Protein AF-A0A5N5FJG6-F1 (afdb_monomer)

Solvent-accessible surface area (backbone atoms only — not comparable to full-atom values): 5942 Å² total; per-residue (Å²): 140,83,85,82,76,81,76,88,74,76,73,79,66,77,77,74,68,80,90,72,77,84,82,87,74,80,89,76,98,65,77,89,68,58,91,68,41,45,52,35,31,41,43,97,83,53,77,51,72,43,80,42,56,56,74,53,67,77,36,67,74,46,46,54,51,49,54,56,22,35,74,75,60,49,86,79,46,96,79,78,45,48,62,42,85,67,130

Foldseek 3Di:
DDDDDPDDDPCVVVPPPPPDDDPPDDDDDDPDQPPQWFWEAEEDPDRDIDTGGPVCVPPVVVVVQQVVQCVVPNPDDPRRGGYGYDD

Nearest PDB structures (foldseek):
  2ptl-assembly1_A  TM=3.390E-01  e=1.971E+00  Finegoldia magna ATCC 29328
  1wi0-assembly1_A  TM=2.561E-01  e=4.127E+00  Mus musculus

Mean predicted aligned error: 15.28 Å

Secondary structure (DSSP, 8-state):
----PPP---GGGTTSSSS--------S----PPTTEEEEEESSS--EEEEEEGGGGGSHHHHHHHHHHHHHH-S--TTSSEEE---

pLDDT: mean 70.46, std 14.63, range [39.72, 90.25]

Organism: NCBI:txid2448454

Sequence (87 aa):
MGFRLPAVIPAKKLLRRSFSNSSQGASNNLPDVPKGYFPVYVGESEKQQFVVPISFLNQPAFEDLLSESEEEFGFDHPMGGLTIPCR

Structure (mmCIF, N/CA/C/O backbone):
data_AF-A0A5N5FJG6-F1
#
_entry.id   AF-A0A5N5FJG6-F1
#
loop_
_atom_site.group_PDB
_atom_site.id
_atom_site.type_symbol
_atom_site.label_atom_id
_atom_site.label_alt_id
_atom_site.label_comp_id
_atom_site.label_asym_id
_atom_site.label_entity_id
_atom_site.label_seq_id
_atom_site.pdbx_PDB_ins_code
_atom_site.Cartn_x
_atom_site.Cartn_y
_atom_site.Cartn_z
_atom_site.occupancy
_atom_site.B_iso_or_equiv
_atom_site.auth_seq_id
_atom_site.auth_comp_id
_atom_site.auth_asym_id
_atom_site.auth_atom_id
_atom_site.pdbx_PDB_model_num
ATOM 1 N N . MET A 1 1 ? -23.846 -15.721 -66.571 1.00 39.72 1 MET A N 1
ATOM 2 C CA . MET A 1 1 ? -22.610 -15.466 -65.800 1.00 39.72 1 MET A CA 1
ATOM 3 C C . MET A 1 1 ? -23.032 -14.992 -64.418 1.00 39.72 1 MET A C 1
ATOM 5 O O . MET A 1 1 ? -23.695 -13.970 -64.337 1.00 39.72 1 MET A O 1
ATOM 9 N N . GLY A 1 2 ? -22.813 -15.798 -63.374 1.00 48.78 2 GLY A N 1
ATOM 10 C CA . GLY A 1 2 ? -23.338 -15.541 -62.027 1.00 48.78 2 GLY A CA 1
ATOM 11 C C . GLY A 1 2 ? -22.249 -15.040 -61.084 1.00 48.78 2 GLY A C 1
ATOM 12 O O . GLY A 1 2 ? -21.216 -15.691 -60.940 1.00 48.78 2 GLY A O 1
ATOM 13 N N . PHE A 1 3 ? -22.482 -13.900 -60.440 1.00 52.72 3 PHE A N 1
ATOM 14 C CA . PHE A 1 3 ? -21.604 -13.352 -59.410 1.00 52.72 3 PHE A CA 1
ATOM 15 C C . PHE A 1 3 ? -21.923 -14.034 -58.073 1.00 52.72 3 PHE A C 1
ATOM 17 O O . PHE A 1 3 ? -23.063 -14.003 -57.610 1.00 52.72 3 PHE A O 1
ATOM 24 N N . ARG A 1 4 ? -20.928 -14.686 -57.460 1.00 59.47 4 ARG A N 1
ATOM 25 C CA . ARG A 1 4 ? -21.039 -15.247 -56.107 1.00 59.47 4 ARG A CA 1
ATOM 26 C C . ARG A 1 4 ? -20.757 -14.143 -55.092 1.00 59.47 4 ARG A C 1
ATOM 28 O O . ARG A 1 4 ? -19.629 -13.669 -55.014 1.00 59.47 4 ARG A O 1
ATOM 35 N N . LEU A 1 5 ? -21.759 -13.758 -54.306 1.00 56.25 5 LEU A N 1
ATOM 36 C CA . LEU A 1 5 ? -21.549 -12.910 -53.133 1.00 56.25 5 LEU A CA 1
ATOM 37 C C . LEU A 1 5 ? -21.080 -13.789 -51.961 1.00 56.25 5 LEU A C 1
ATOM 39 O O . LEU A 1 5 ? -21.718 -14.812 -51.694 1.00 56.25 5 LEU A O 1
ATOM 43 N N . PRO A 1 6 ? -19.979 -13.445 -51.267 1.00 51.88 6 PRO A N 1
ATOM 44 C CA . PRO A 1 6 ? -19.572 -14.172 -50.076 1.00 51.88 6 PRO A CA 1
ATOM 45 C C . PRO A 1 6 ? -20.607 -13.964 -48.964 1.00 51.88 6 PRO A C 1
ATOM 47 O O . PRO A 1 6 ? -21.167 -12.882 -48.795 1.00 51.88 6 PRO A O 1
ATOM 50 N N . ALA A 1 7 ? -20.876 -15.046 -48.238 1.00 56.72 7 ALA A N 1
ATOM 51 C CA . ALA A 1 7 ? -21.879 -15.125 -47.189 1.00 56.72 7 ALA A CA 1
ATOM 52 C C . ALA A 1 7 ? -21.735 -14.003 -46.146 1.00 56.72 7 ALA A C 1
ATOM 54 O O . ALA A 1 7 ? -20.632 -13.666 -45.719 1.00 56.72 7 ALA A O 1
ATOM 55 N N . VAL A 1 8 ? -22.877 -13.470 -45.705 1.00 63.72 8 VAL A N 1
ATOM 56 C CA . VAL A 1 8 ? -22.994 -12.499 -44.612 1.00 63.72 8 VAL A CA 1
ATOM 57 C C . VAL A 1 8 ? -22.376 -13.097 -43.345 1.00 63.72 8 VAL A C 1
ATOM 59 O O . VAL A 1 8 ? -22.954 -13.978 -42.710 1.00 63.72 8 VAL A O 1
ATOM 62 N N . ILE A 1 9 ? -21.183 -12.630 -42.974 1.00 60.97 9 ILE A N 1
ATOM 63 C CA . ILE A 1 9 ? -20.539 -13.005 -41.714 1.00 60.97 9 ILE A CA 1
ATOM 64 C C . ILE A 1 9 ? -21.216 -12.195 -40.596 1.00 60.97 9 ILE A C 1
ATOM 66 O O . ILE A 1 9 ? -21.173 -10.965 -40.630 1.00 60.97 9 ILE A O 1
ATOM 70 N N . PRO A 1 10 ? -21.833 -12.826 -39.581 1.00 57.00 10 PRO A N 1
ATOM 71 C CA . PRO A 1 10 ? -22.427 -12.091 -38.472 1.00 57.00 10 PRO A CA 1
ATOM 72 C C . PRO A 1 10 ? -21.328 -11.375 -37.668 1.00 57.00 10 PRO A C 1
ATOM 74 O O . PRO A 1 10 ? -20.479 -12.014 -37.044 1.00 57.00 10 PRO A O 1
ATOM 77 N N . ALA A 1 11 ? -21.381 -10.040 -37.644 1.00 57.69 11 ALA A N 1
ATOM 78 C CA . ALA A 1 11 ? -20.376 -9.130 -37.074 1.00 57.69 11 ALA A CA 1
ATOM 79 C C . ALA A 1 11 ? -20.128 -9.266 -35.552 1.00 57.69 11 ALA A C 1
ATOM 81 O O . ALA A 1 11 ? -19.240 -8.625 -34.996 1.00 57.69 11 ALA A O 1
ATOM 82 N N . LYS A 1 12 ? -20.844 -10.151 -34.853 1.00 55.94 12 LYS A N 1
ATOM 83 C CA . LYS A 1 12 ? -20.734 -10.340 -33.395 1.00 55.94 12 LYS A CA 1
ATOM 84 C C . LYS A 1 12 ? -19.434 -11.002 -32.915 1.00 55.94 12 LYS A C 1
ATOM 86 O O . LYS A 1 12 ? -19.207 -11.089 -31.714 1.00 55.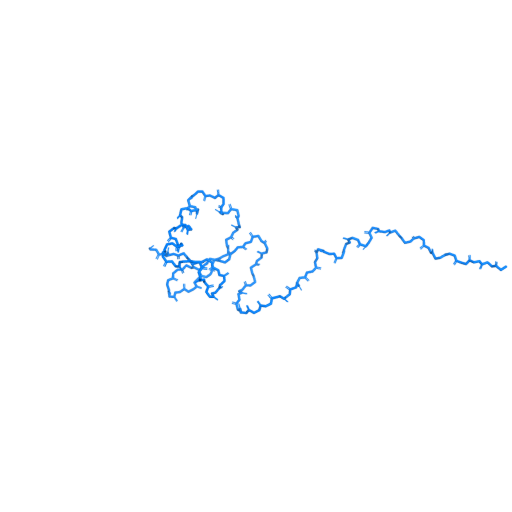94 12 LYS A O 1
ATOM 91 N N . LYS A 1 13 ? -18.564 -11.466 -33.822 1.00 54.16 13 LYS A N 1
ATOM 92 C CA . LYS A 1 13 ? -17.242 -12.025 -33.467 1.00 54.16 13 LYS A CA 1
ATOM 93 C C . LYS A 1 13 ? -16.089 -11.014 -33.537 1.00 54.16 13 LYS A C 1
ATOM 95 O O . LYS A 1 13 ? -15.002 -11.338 -33.072 1.00 54.16 13 LYS A O 1
ATOM 100 N N . LEU A 1 14 ? -16.318 -9.798 -34.041 1.00 55.66 14 LEU A N 1
ATOM 101 C CA . LEU A 1 14 ? -15.283 -8.757 -34.143 1.00 55.66 14 LEU A CA 1
ATOM 102 C C . LEU A 1 14 ? -15.041 -7.984 -32.836 1.00 55.66 14 LEU A C 1
ATOM 104 O O . LEU A 1 14 ? -13.997 -7.364 -32.691 1.00 55.66 14 LEU A O 1
ATOM 108 N N . LEU A 1 15 ? -15.945 -8.082 -31.856 1.00 56.22 15 LEU A N 1
ATOM 109 C CA . LEU A 1 15 ? -15.800 -7.416 -30.551 1.00 56.22 15 LEU A CA 1
ATOM 110 C C . LEU A 1 15 ? -15.314 -8.343 -29.427 1.00 56.22 15 LEU A C 1
ATOM 112 O O . LEU A 1 15 ? -15.140 -7.908 -28.294 1.00 56.22 15 LEU A O 1
ATOM 116 N N . ARG A 1 16 ? -15.069 -9.627 -29.717 1.00 51.03 16 ARG A N 1
ATOM 117 C CA . ARG A 1 16 ? -14.700 -10.631 -28.702 1.00 51.03 16 ARG A CA 1
ATOM 118 C C . ARG A 1 16 ? -13.200 -10.960 -28.682 1.00 51.03 16 ARG A C 1
ATOM 120 O O . ARG A 1 16 ? -12.824 -12.039 -28.237 1.00 51.03 16 ARG A O 1
ATOM 127 N N . ARG A 1 17 ? -12.344 -10.065 -29.189 1.00 50.47 17 ARG A N 1
ATOM 128 C CA . ARG A 1 17 ? -10.880 -10.259 -29.216 1.00 50.47 17 ARG A CA 1
ATOM 129 C C . ARG A 1 17 ? -10.088 -9.272 -28.346 1.00 50.47 17 ARG A C 1
ATOM 131 O O . ARG A 1 17 ? -8.871 -9.363 -28.332 1.00 50.47 17 ARG A O 1
ATOM 138 N N . SER A 1 18 ? -10.737 -8.394 -27.576 1.00 55.53 18 SER A N 1
ATOM 139 C CA . SER A 1 18 ? -10.005 -7.343 -26.836 1.00 55.53 18 SER A CA 1
ATOM 140 C C . SER A 1 18 ? -10.086 -7.404 -25.307 1.00 55.53 18 SER A C 1
ATOM 142 O O . SER A 1 18 ? -9.656 -6.464 -24.655 1.00 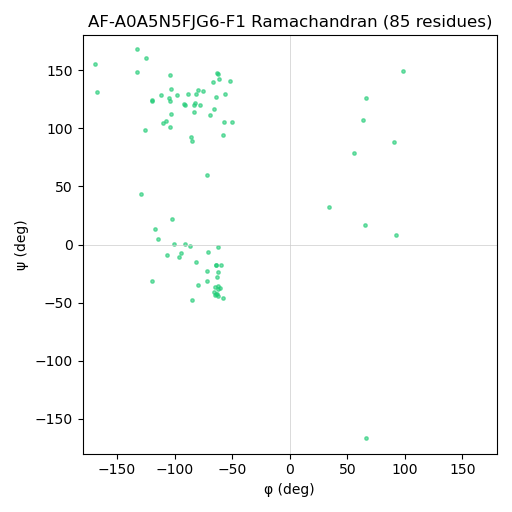55.53 18 SER A O 1
ATOM 144 N N . PHE A 1 19 ? -10.554 -8.504 -24.705 1.00 57.53 19 PHE A N 1
ATOM 145 C CA . PHE A 1 19 ? -10.525 -8.669 -23.238 1.00 57.53 19 PHE A CA 1
ATOM 146 C C . PHE A 1 19 ? -9.911 -10.000 -22.793 1.00 57.53 19 PHE A C 1
ATOM 148 O O . PHE A 1 19 ? -10.449 -10.692 -21.937 1.00 57.53 19 PHE A O 1
ATOM 155 N N . SER A 1 20 ? -8.803 -10.398 -23.412 1.00 53.56 20 SER A N 1
ATOM 156 C CA . SER A 1 20 ? -7.865 -11.441 -22.951 1.00 53.56 20 SER A CA 1
ATOM 157 C C . SER A 1 20 ? -6.619 -11.272 -23.835 1.00 53.56 20 SER A C 1
ATOM 159 O O . SER A 1 20 ? -6.781 -11.182 -25.044 1.00 53.56 20 SER A O 1
ATOM 161 N N . ASN A 1 21 ? -5.365 -11.205 -23.414 1.00 54.38 21 ASN A N 1
ATOM 162 C CA . ASN A 1 21 ? -4.685 -11.409 -22.148 1.00 54.38 21 ASN A CA 1
ATOM 163 C C . ASN A 1 21 ? -3.245 -10.879 -22.370 1.00 54.38 21 ASN A C 1
ATOM 165 O O . ASN A 1 21 ? -2.770 -10.899 -23.508 1.00 54.38 21 ASN A O 1
ATOM 169 N N . SER A 1 22 ? -2.554 -10.464 -21.304 1.00 53.19 22 SER A N 1
ATOM 170 C CA . SER A 1 22 ? -1.084 -10.338 -21.224 1.00 53.19 22 SER A CA 1
ATOM 171 C C . SER A 1 22 ? -0.374 -9.453 -22.267 1.00 53.19 22 SER A C 1
ATOM 173 O O . SER A 1 22 ? 0.297 -9.954 -23.167 1.00 53.19 22 SER A O 1
ATOM 175 N N . SER A 1 23 ? -0.407 -8.131 -22.081 1.00 48.62 23 SER A N 1
ATOM 176 C CA . SER A 1 23 ? 0.719 -7.287 -22.498 1.00 48.62 23 SER A CA 1
ATOM 177 C C . SER A 1 23 ? 1.736 -7.266 -21.360 1.00 48.62 23 SER A C 1
ATOM 179 O O . SER A 1 23 ? 1.625 -6.468 -20.431 1.00 48.62 23 SER A O 1
ATOM 181 N N . GLN A 1 24 ? 2.696 -8.191 -21.427 1.00 58.78 24 GLN A N 1
ATOM 182 C CA . GLN A 1 24 ? 3.985 -8.068 -20.752 1.00 58.78 24 GLN A CA 1
ATOM 183 C C . GLN A 1 24 ? 4.573 -6.698 -21.100 1.00 58.78 24 GLN A C 1
ATOM 185 O O . GLN A 1 24 ? 4.999 -6.460 -22.228 1.00 58.78 24 GLN A O 1
ATOM 190 N N . GLY A 1 25 ? 4.528 -5.787 -20.136 1.00 42.56 25 GLY A N 1
ATOM 191 C CA . GLY A 1 25 ? 5.110 -4.460 -20.214 1.00 42.56 25 GLY A CA 1
ATOM 192 C C . GLY A 1 25 ? 6.024 -4.272 -19.019 1.00 42.56 25 GLY A C 1
ATOM 193 O O . GLY A 1 25 ? 5.547 -3.956 -17.943 1.00 42.56 25 GLY A O 1
ATOM 194 N N . ALA A 1 26 ? 7.316 -4.484 -19.265 1.00 41.53 26 ALA A N 1
ATOM 195 C CA . ALA A 1 26 ? 8.454 -4.028 -18.475 1.00 41.53 26 ALA A CA 1
ATOM 196 C C . ALA A 1 26 ? 8.608 -4.549 -17.027 1.00 41.53 26 ALA A C 1
ATOM 198 O O . ALA A 1 26 ? 7.989 -4.074 -16.092 1.00 41.53 26 ALA A O 1
ATOM 199 N N . SER A 1 27 ? 9.604 -5.432 -16.896 1.00 54.06 27 SER A N 1
ATOM 200 C CA . SER A 1 27 ? 10.737 -5.305 -15.968 1.00 54.06 27 SER A CA 1
ATOM 201 C C . SER A 1 27 ? 10.484 -5.355 -14.455 1.00 54.06 27 SER A C 1
ATOM 203 O O . SER A 1 27 ? 9.833 -4.498 -13.878 1.00 54.06 27 SER A O 1
ATOM 205 N N . ASN A 1 28 ? 11.223 -6.282 -13.830 1.00 43.72 28 ASN A N 1
ATOM 206 C CA . ASN A 1 28 ? 11.573 -6.389 -12.407 1.00 43.72 28 ASN A CA 1
ATOM 207 C C . ASN A 1 28 ? 10.599 -7.211 -11.556 1.00 43.72 28 ASN A C 1
ATOM 209 O O . ASN A 1 28 ? 9.709 -6.647 -10.949 1.00 43.72 28 ASN A O 1
ATOM 213 N N . ASN A 1 29 ? 10.827 -8.531 -11.480 1.00 52.25 29 ASN A N 1
ATOM 214 C CA . ASN A 1 29 ? 10.578 -9.424 -10.326 1.00 52.25 29 ASN A CA 1
ATOM 215 C C . ASN A 1 29 ? 9.367 -9.145 -9.401 1.00 52.25 29 ASN A C 1
ATOM 217 O O . ASN A 1 29 ? 9.443 -9.438 -8.210 1.00 52.25 29 ASN A O 1
ATOM 221 N N . LEU A 1 30 ? 8.259 -8.604 -9.906 1.00 58.38 30 LEU A N 1
ATOM 222 C CA . LEU A 1 30 ? 7.044 -8.415 -9.129 1.00 58.38 30 LEU A CA 1
ATOM 223 C C . LEU A 1 30 ? 6.205 -9.677 -9.310 1.00 58.38 30 LEU A C 1
ATOM 225 O O . LEU A 1 30 ? 5.911 -10.037 -10.455 1.00 58.38 30 LEU A O 1
ATOM 229 N N . PRO A 1 31 ? 5.876 -10.412 -8.235 1.00 59.53 31 PRO A N 1
ATOM 230 C CA . PRO A 1 31 ? 5.076 -11.616 -8.373 1.00 59.53 31 PRO A CA 1
ATOM 231 C C . PRO A 1 31 ? 3.706 -11.232 -8.926 1.00 59.53 31 PRO A C 1
ATOM 233 O O . PRO A 1 31 ? 3.211 -10.134 -8.691 1.00 59.53 31 PRO A O 1
ATOM 236 N N . ASP A 1 32 ? 3.143 -12.139 -9.712 1.00 69.94 32 ASP A N 1
ATOM 237 C CA . ASP A 1 32 ? 1.957 -11.925 -10.536 1.00 69.94 32 ASP A CA 1
ATOM 238 C C . ASP A 1 32 ? 0.755 -11.493 -9.673 1.00 69.94 32 ASP A C 1
ATOM 240 O O . ASP A 1 32 ? 0.077 -12.320 -9.058 1.00 69.94 32 ASP A O 1
ATOM 244 N N . VAL A 1 33 ? 0.528 -10.179 -9.553 1.00 74.62 33 VAL A N 1
ATOM 245 C CA . VAL A 1 33 ? -0.584 -9.622 -8.777 1.00 74.62 33 VAL A CA 1
ATOM 246 C C . VAL A 1 33 ? -1.836 -9.628 -9.657 1.00 74.62 33 VAL A C 1
ATOM 248 O O . VAL A 1 33 ? -1.852 -8.981 -10.709 1.00 74.62 33 VAL A O 1
ATOM 251 N N . PRO A 1 34 ? -2.914 -10.322 -9.251 1.00 80.50 34 PRO A N 1
ATOM 252 C CA . PRO A 1 34 ? -4.151 -10.337 -10.013 1.00 80.50 34 PRO A CA 1
ATOM 253 C C . PRO A 1 34 ? -4.747 -8.930 -10.119 1.00 80.50 34 PRO A C 1
ATOM 255 O O . PRO A 1 34 ? -4.675 -8.110 -9.204 1.00 80.50 34 PRO A O 1
ATOM 258 N N . LYS A 1 35 ? -5.393 -8.649 -11.253 1.00 78.25 35 LYS A N 1
ATOM 259 C CA . LYS A 1 35 ? -6.038 -7.356 -11.501 1.00 78.25 35 LYS A CA 1
ATOM 260 C C . LYS A 1 35 ? -7.064 -7.045 -10.402 1.00 78.25 35 LYS A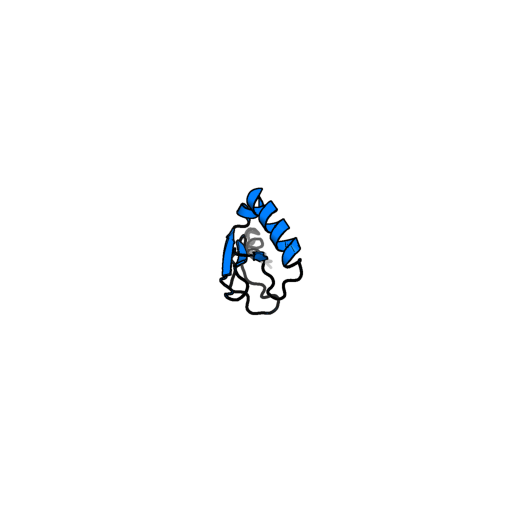 C 1
ATOM 262 O O . LYS A 1 35 ? -7.939 -7.862 -10.131 1.00 78.25 35 LYS A O 1
ATOM 267 N N . GLY A 1 36 ? -6.986 -5.847 -9.819 1.00 83.62 36 GLY A N 1
ATOM 268 C CA . GLY A 1 36 ? -7.837 -5.439 -8.691 1.00 83.62 36 GLY A CA 1
ATOM 269 C C . GLY A 1 36 ? -7.229 -5.718 -7.314 1.00 83.62 36 GLY A C 1
ATOM 270 O O . GLY A 1 36 ? -7.900 -5.540 -6.300 1.00 83.62 36 GLY A O 1
ATOM 271 N N . TYR A 1 37 ? -5.964 -6.123 -7.274 1.00 86.94 37 TYR A N 1
ATOM 272 C CA . TYR A 1 37 ? -5.176 -6.245 -6.060 1.00 86.94 37 TYR A CA 1
ATOM 273 C C . TYR A 1 37 ? -3.892 -5.432 -6.204 1.00 86.94 37 TYR A C 1
ATOM 275 O O . TYR A 1 37 ? -3.485 -5.101 -7.321 1.00 86.94 37 TYR A O 1
ATOM 283 N N . PHE A 1 38 ? -3.261 -5.114 -5.080 1.00 83.19 38 PHE A N 1
ATOM 284 C CA . PHE A 1 38 ? -1.969 -4.443 -5.042 1.00 83.19 38 PHE A CA 1
ATOM 285 C C . PHE A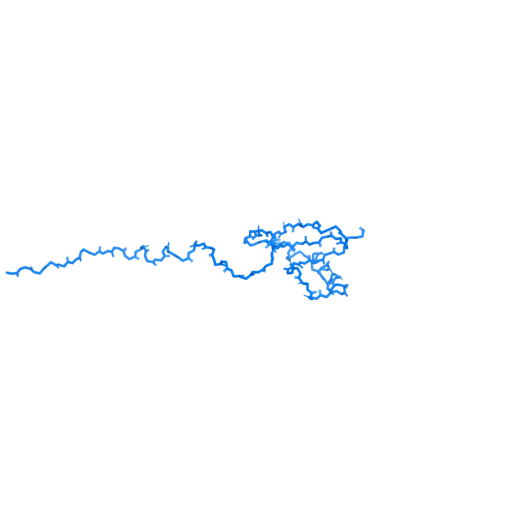 1 38 ? -1.020 -5.149 -4.062 1.00 83.19 38 PHE A C 1
ATOM 287 O O . PHE A 1 38 ? -1.481 -5.755 -3.086 1.00 83.19 38 PHE A O 1
ATOM 294 N N . PRO A 1 39 ? 0.296 -5.130 -4.339 1.00 84.69 39 PRO A N 1
ATOM 295 C CA . PRO A 1 39 ? 1.293 -5.704 -3.454 1.00 84.69 39 PRO A CA 1
ATOM 296 C C . PRO A 1 39 ? 1.602 -4.753 -2.293 1.00 84.69 39 PRO A C 1
ATOM 298 O O . PRO A 1 39 ? 1.854 -3.564 -2.501 1.00 84.69 39 PRO A O 1
ATOM 301 N N . VAL A 1 40 ? 1.613 -5.305 -1.084 1.00 85.75 40 VAL A N 1
ATOM 302 C CA . VAL A 1 40 ? 2.004 -4.631 0.154 1.00 85.75 40 VAL A CA 1
ATOM 303 C C . VAL A 1 40 ? 3.190 -5.368 0.751 1.00 85.75 40 VAL A C 1
ATOM 305 O O . VAL A 1 40 ? 3.119 -6.573 0.979 1.00 85.75 40 VAL A O 1
ATOM 308 N N . TYR A 1 41 ? 4.273 -4.649 0.996 1.00 83.31 41 TYR A N 1
ATOM 309 C CA . TYR A 1 41 ? 5.457 -5.124 1.689 1.00 83.31 41 TYR A CA 1
ATOM 310 C C . TYR A 1 41 ? 5.382 -4.678 3.140 1.00 83.31 41 TYR A C 1
ATOM 312 O O . TYR A 1 41 ? 5.155 -3.503 3.420 1.00 83.31 41 TYR A O 1
ATOM 320 N N . VAL A 1 42 ? 5.553 -5.624 4.055 1.00 82.81 42 VAL A N 1
ATOM 321 C CA . VAL A 1 42 ? 5.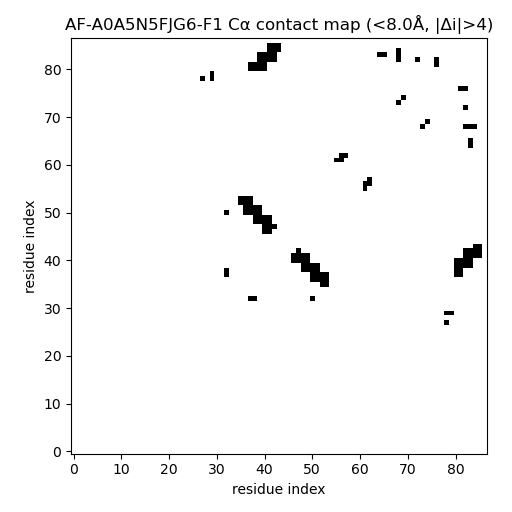447 -5.372 5.492 1.00 82.81 42 VAL A CA 1
ATOM 322 C C . VAL A 1 42 ? 6.779 -5.702 6.150 1.00 82.81 42 VAL A C 1
ATOM 324 O O . VAL A 1 42 ? 7.234 -6.837 6.039 1.00 82.81 42 VAL A O 1
ATOM 327 N N . GLY A 1 43 ? 7.370 -4.729 6.849 1.00 72.25 43 GLY A N 1
ATOM 328 C CA . GLY A 1 43 ? 8.628 -4.885 7.591 1.00 72.25 43 GLY A CA 1
ATOM 329 C C . GLY A 1 43 ? 9.882 -4.390 6.853 1.00 72.25 43 GLY A C 1
ATOM 330 O O . GLY A 1 43 ? 9.973 -4.430 5.629 1.00 72.25 43 GLY A O 1
ATOM 331 N N . GLU A 1 44 ? 10.875 -3.922 7.621 1.00 64.88 44 GLU A N 1
ATOM 332 C CA . GLU A 1 44 ? 12.111 -3.298 7.106 1.00 64.88 44 GLU A CA 1
ATOM 333 C C . GLU A 1 44 ? 13.086 -4.296 6.449 1.00 64.88 44 GLU A C 1
ATOM 335 O O . GLU A 1 44 ? 13.830 -3.944 5.535 1.00 64.88 44 GLU A O 1
ATOM 340 N N . SER A 1 45 ? 13.109 -5.547 6.924 1.00 57.03 45 SER A N 1
ATOM 341 C CA . SER A 1 45 ? 14.117 -6.556 6.541 1.00 57.03 45 SER A CA 1
ATOM 342 C C . SER A 1 45 ? 13.525 -7.802 5.882 1.00 57.03 45 SER A C 1
ATOM 344 O O . SER A 1 45 ? 14.147 -8.405 5.004 1.00 57.03 45 SER A O 1
ATOM 346 N N . GLU A 1 46 ? 12.310 -8.184 6.268 1.00 56.28 46 GLU A N 1
ATOM 347 C CA . GLU A 1 46 ? 11.609 -9.342 5.726 1.00 56.28 46 GLU A CA 1
ATOM 348 C C . GLU A 1 46 ? 10.546 -8.838 4.759 1.00 56.28 46 GLU A C 1
ATOM 350 O O . GLU A 1 46 ? 9.503 -8.358 5.170 1.00 56.28 46 GLU A O 1
ATOM 355 N N . LYS A 1 47 ? 10.821 -8.916 3.454 1.00 65.62 47 LYS A N 1
ATOM 356 C CA . LYS A 1 47 ? 9.906 -8.489 2.383 1.00 65.62 47 LYS A CA 1
ATOM 357 C C . LYS A 1 47 ? 8.735 -9.462 2.249 1.00 65.62 47 LYS A C 1
ATOM 359 O O . LYS A 1 47 ? 8.565 -10.101 1.207 1.00 65.62 47 LYS A O 1
ATOM 364 N N . GLN A 1 48 ? 7.959 -9.631 3.314 1.00 72.44 48 GLN A N 1
ATOM 365 C CA . GLN A 1 48 ? 6.738 -10.407 3.252 1.00 72.44 48 GLN A CA 1
ATOM 366 C C . GLN A 1 48 ? 5.743 -9.624 2.408 1.00 72.44 48 GLN A C 1
ATOM 368 O O . GLN A 1 48 ? 5.308 -8.529 2.762 1.00 72.44 48 GLN A O 1
ATOM 373 N N . GLN A 1 49 ? 5.457 -10.185 1.239 1.00 78.62 49 GLN A N 1
ATOM 374 C CA . GLN A 1 49 ? 4.539 -9.587 0.301 1.00 78.62 49 GLN A CA 1
ATOM 375 C C . GLN A 1 49 ? 3.132 -10.121 0.540 1.00 78.62 49 GLN A C 1
ATOM 377 O O . GLN A 1 49 ? 2.867 -11.316 0.394 1.00 78.62 49 GLN A O 1
ATOM 382 N N . PHE A 1 50 ? 2.220 -9.205 0.825 1.00 82.50 50 PHE A N 1
ATOM 383 C CA . PHE A 1 50 ? 0.792 -9.447 0.888 1.00 82.50 50 PHE A CA 1
ATOM 384 C C . PHE A 1 50 ? 0.120 -8.896 -0.364 1.00 82.50 50 PHE A C 1
ATOM 386 O O . PHE A 1 50 ? 0.537 -7.890 -0.933 1.00 82.50 50 PHE A O 1
ATOM 393 N N . VAL A 1 51 ? -0.929 -9.574 -0.813 1.00 84.31 51 VAL A N 1
ATOM 394 C CA . VAL A 1 51 ? -1.730 -9.148 -1.960 1.00 84.31 51 VAL A CA 1
ATOM 395 C C . VAL A 1 51 ? -3.080 -8.704 -1.425 1.00 84.31 51 VAL A C 1
ATOM 397 O O . VAL A 1 51 ? -3.901 -9.530 -1.022 1.00 84.31 51 VAL A O 1
ATOM 400 N N . VAL A 1 52 ? -3.294 -7.391 -1.385 1.00 85.50 52 VAL A N 1
ATOM 401 C CA . VAL A 1 52 ? -4.480 -6.787 -0.773 1.00 85.50 52 VAL A CA 1
ATOM 402 C C . VAL A 1 52 ? -5.449 -6.341 -1.873 1.00 85.50 52 VAL A C 1
ATOM 404 O O . VAL A 1 52 ? -5.019 -5.749 -2.865 1.00 85.50 52 VAL A O 1
ATOM 407 N N . PRO A 1 53 ? -6.758 -6.632 -1.759 1.00 88.62 53 PRO A N 1
ATOM 408 C CA . PRO A 1 53 ? -7.753 -6.099 -2.684 1.00 88.62 53 PRO A CA 1
ATOM 409 C C . PRO A 1 53 ? -7.802 -4.570 -2.650 1.00 88.62 53 PRO A C 1
ATOM 411 O O . PRO A 1 53 ? -7.802 -3.969 -1.577 1.00 88.62 53 PRO A O 1
ATOM 414 N N . ILE A 1 54 ? -7.998 -3.933 -3.805 1.00 87.25 54 ILE A N 1
ATOM 415 C CA . ILE A 1 54 ? -8.174 -2.469 -3.886 1.00 87.25 54 ILE A CA 1
ATOM 416 C C . ILE A 1 54 ? -9.382 -1.951 -3.090 1.00 87.25 54 ILE A C 1
ATOM 418 O O . ILE A 1 54 ? -9.456 -0.768 -2.788 1.00 87.25 54 ILE A O 1
ATOM 422 N N . SER A 1 55 ? -10.335 -2.815 -2.724 1.00 87.19 55 SER A N 1
ATOM 423 C CA . SER A 1 55 ? -11.491 -2.433 -1.904 1.00 87.19 55 SER A CA 1
ATOM 424 C C . SER A 1 55 ? -11.106 -1.931 -0.510 1.00 87.19 55 SER A C 1
ATOM 426 O O . SER A 1 55 ? -11.879 -1.180 0.079 1.00 87.19 55 SER A O 1
ATOM 428 N N . PHE A 1 56 ? -9.931 -2.312 0.004 1.00 85.44 56 PHE A N 1
ATOM 429 C CA . PHE A 1 56 ? -9.431 -1.831 1.295 1.00 85.44 56 PHE A CA 1
ATOM 430 C C . PHE A 1 56 ? -8.991 -0.366 1.259 1.00 85.44 56 PHE A C 1
ATOM 432 O O . PHE A 1 56 ? -9.063 0.292 2.288 1.00 85.44 56 PHE A O 1
ATOM 439 N N . LEU A 1 57 ? -8.655 0.174 0.080 1.00 83.75 57 LEU A N 1
ATOM 440 C CA . LEU A 1 57 ? -8.298 1.589 -0.088 1.00 83.75 57 LEU A CA 1
ATOM 441 C C . LEU A 1 57 ? -9.456 2.543 0.238 1.00 83.75 57 LEU A C 1
ATOM 443 O O . LEU A 1 57 ? -9.228 3.719 0.465 1.00 83.75 57 LEU A O 1
ATOM 447 N N . ASN A 1 58 ? -10.697 2.046 0.268 1.00 86.25 58 ASN A N 1
ATOM 448 C CA . ASN A 1 58 ? -11.868 2.845 0.634 1.00 86.25 58 ASN A CA 1
ATOM 449 C C . ASN A 1 58 ? -12.132 2.874 2.150 1.00 86.25 58 ASN A C 1
ATOM 451 O O . ASN A 1 58 ? -13.132 3.452 2.578 1.00 86.25 58 ASN A O 1
ATOM 455 N N . GLN A 1 59 ? -11.328 2.181 2.962 1.00 88.44 59 GLN A N 1
ATOM 456 C CA . GLN A 1 59 ? -11.484 2.208 4.413 1.00 88.44 59 GLN A CA 1
ATOM 457 C C . GLN A 1 59 ? -10.669 3.368 4.996 1.00 88.44 59 GLN A C 1
ATOM 459 O O . GLN A 1 59 ? -9.472 3.433 4.728 1.00 88.44 59 GLN A O 1
ATOM 464 N N . PRO A 1 60 ? -11.261 4.225 5.849 1.00 90.25 60 PRO A N 1
ATOM 465 C CA . PRO A 1 60 ? -10.561 5.390 6.397 1.00 90.25 60 PRO A CA 1
ATOM 466 C C . PRO A 1 60 ? -9.319 4.993 7.206 1.00 90.25 60 PRO A C 1
ATOM 468 O O . PRO A 1 60 ? -8.273 5.600 7.060 1.00 90.25 60 PRO A O 1
ATOM 471 N N . ALA A 1 61 ? -9.386 3.887 7.955 1.00 87.94 61 ALA A N 1
ATOM 472 C CA . ALA A 1 61 ? -8.235 3.371 8.697 1.00 87.94 61 ALA A CA 1
ATOM 473 C C . ALA A 1 61 ? -7.062 2.948 7.792 1.00 87.94 61 ALA A C 1
ATOM 475 O O . ALA A 1 61 ? -5.915 2.952 8.224 1.00 87.94 61 ALA A O 1
ATOM 476 N N . PHE A 1 62 ? -7.345 2.546 6.549 1.00 87.31 62 PHE A N 1
ATOM 477 C CA . PHE A 1 62 ? -6.296 2.219 5.589 1.00 87.31 62 PHE A CA 1
ATOM 478 C C . PHE A 1 62 ? -5.703 3.487 4.971 1.00 87.31 62 PHE A C 1
ATOM 480 O O . PHE A 1 62 ? -4.508 3.528 4.718 1.00 87.31 62 PHE A O 1
ATOM 487 N N . GLU A 1 63 ? -6.513 4.525 4.763 1.00 86.81 63 GLU A N 1
ATOM 488 C CA . GLU A 1 63 ? -6.045 5.841 4.316 1.00 86.81 63 GLU A CA 1
ATOM 489 C C . GLU A 1 63 ? -5.101 6.483 5.342 1.00 86.81 63 GLU A C 1
ATOM 491 O O . GLU A 1 63 ? -4.018 6.928 4.969 1.00 86.81 63 GLU A O 1
ATOM 496 N N . ASP A 1 64 ? -5.451 6.426 6.631 1.00 89.06 64 ASP A N 1
ATOM 497 C CA . ASP A 1 64 ? -4.582 6.891 7.720 1.00 89.06 64 ASP A CA 1
ATOM 498 C C . ASP A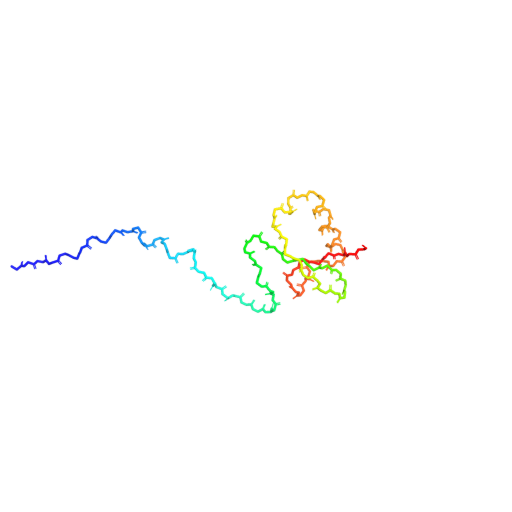 1 64 ? -3.233 6.144 7.708 1.00 89.06 64 ASP A C 1
ATOM 500 O O . ASP A 1 64 ? -2.169 6.762 7.726 1.00 89.06 64 ASP A O 1
ATOM 504 N N . LEU A 1 65 ? -3.269 4.813 7.564 1.00 86.81 65 LEU A N 1
ATOM 505 C CA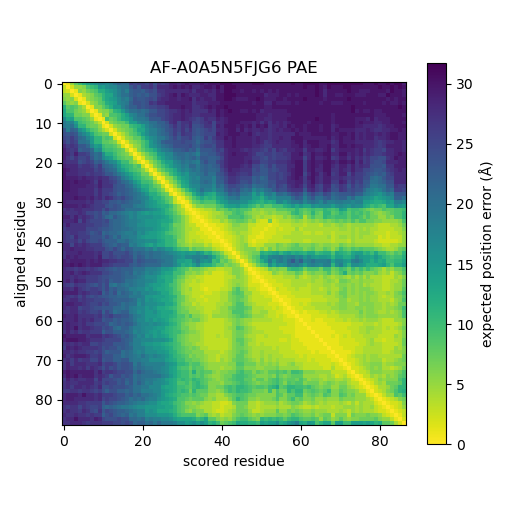 . LEU A 1 65 ? -2.071 3.970 7.483 1.00 86.81 65 LEU A CA 1
ATOM 506 C C . LEU A 1 65 ? -1.200 4.295 6.258 1.00 86.81 65 LEU A C 1
ATOM 508 O O . LEU A 1 65 ? 0.029 4.251 6.336 1.00 86.81 65 LEU A O 1
ATOM 512 N N . LEU A 1 66 ? -1.823 4.603 5.117 1.00 85.62 66 LEU A N 1
ATOM 513 C CA . LEU A 1 66 ? -1.119 5.038 3.911 1.00 85.62 66 LEU A CA 1
ATOM 514 C C . LEU A 1 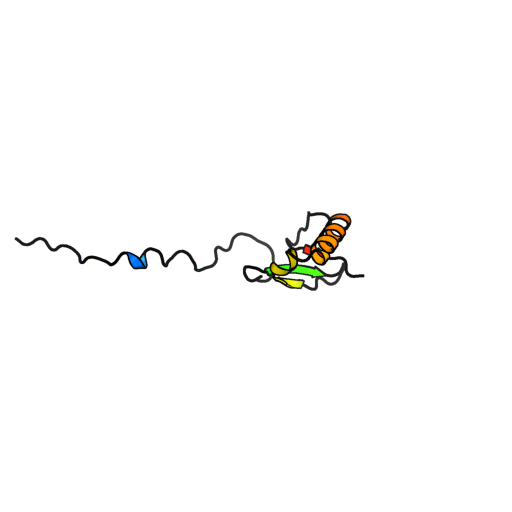66 ? -0.437 6.387 4.120 1.00 85.62 66 LEU A C 1
ATOM 516 O O . LEU A 1 66 ? 0.699 6.542 3.684 1.00 85.62 66 LEU A O 1
ATOM 520 N N . SER A 1 67 ? -1.099 7.322 4.805 1.00 87.38 67 SER A N 1
ATOM 521 C CA . SER A 1 67 ? -0.519 8.624 5.136 1.00 87.38 67 SER A CA 1
ATOM 522 C C . SER A 1 67 ? 0.699 8.482 6.050 1.00 87.38 67 SER A C 1
ATOM 524 O O . SER A 1 67 ? 1.708 9.142 5.820 1.00 87.38 67 SER A O 1
ATOM 526 N N . GLU A 1 68 ? 0.636 7.610 7.061 1.00 85.94 68 GLU A N 1
ATOM 527 C CA . GLU A 1 68 ? 1.791 7.322 7.925 1.00 85.94 68 GLU A CA 1
ATOM 528 C C . GLU A 1 68 ? 2.932 6.662 7.133 1.00 85.94 68 GLU A C 1
ATOM 530 O O . GLU A 1 68 ? 4.096 7.036 7.269 1.00 85.94 68 GLU A O 1
ATOM 535 N N . SER A 1 69 ? 2.593 5.713 6.256 1.00 83.62 69 SER A N 1
ATOM 536 C CA . SER A 1 69 ? 3.571 5.015 5.411 1.00 83.62 69 SER A CA 1
ATOM 537 C C . SER A 1 69 ? 4.254 5.957 4.412 1.00 83.62 69 SER A C 1
ATOM 539 O O . SER A 1 69 ? 5.448 5.816 4.148 1.00 83.62 69 SER A O 1
ATOM 541 N N . GLU A 1 70 ? 3.516 6.926 3.867 1.00 83.88 70 GLU A N 1
ATOM 542 C CA . GLU A 1 70 ? 4.042 7.977 2.993 1.00 83.88 70 GLU A CA 1
ATOM 543 C C . GLU A 1 70 ? 5.022 8.893 3.734 1.00 83.88 70 GLU A C 1
ATOM 545 O O . GLU A 1 70 ? 6.077 9.214 3.188 1.00 83.88 70 GLU A O 1
ATOM 550 N N . GLU A 1 71 ? 4.712 9.306 4.966 1.00 84.69 71 GLU A N 1
ATOM 551 C CA . GLU A 1 71 ? 5.602 10.174 5.749 1.00 84.69 71 GLU A CA 1
ATOM 552 C C . GLU A 1 71 ? 6.949 9.490 6.043 1.00 84.69 71 GLU A C 1
ATOM 554 O O . GLU A 1 71 ? 7.997 10.140 6.017 1.00 84.69 71 GLU A O 1
ATOM 559 N N . GLU A 1 72 ? 6.937 8.173 6.270 1.00 82.69 72 GLU A N 1
ATOM 560 C CA . GLU A 1 72 ? 8.133 7.399 6.615 1.00 82.69 72 GLU A CA 1
ATOM 561 C C . GLU A 1 72 ? 8.945 6.942 5.391 1.00 82.69 72 GLU A C 1
ATOM 563 O O . GLU A 1 72 ? 10.168 7.105 5.357 1.00 82.69 72 GLU A O 1
ATOM 568 N N . PHE A 1 73 ? 8.286 6.378 4.374 1.00 79.38 73 PHE A N 1
ATOM 569 C CA . PHE A 1 73 ? 8.952 5.759 3.219 1.00 79.38 73 PHE A CA 1
ATOM 570 C C . PHE A 1 73 ? 8.857 6.587 1.929 1.00 79.38 73 PHE A C 1
ATOM 572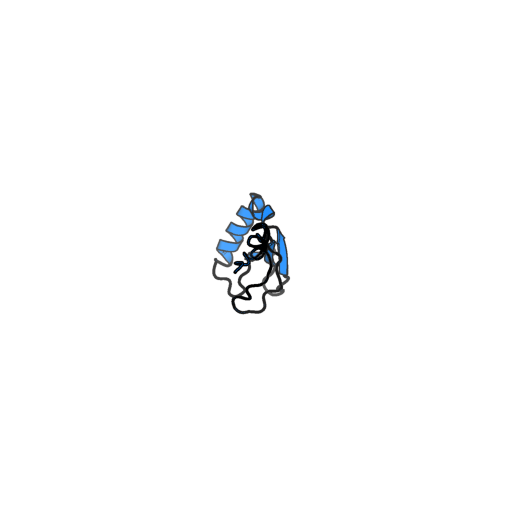 O O . PHE A 1 73 ? 9.529 6.260 0.945 1.00 79.38 73 PHE A O 1
ATOM 579 N N . GLY A 1 74 ? 8.051 7.651 1.907 1.00 82.00 74 GLY A N 1
ATOM 580 C CA . GLY A 1 74 ? 7.771 8.446 0.712 1.00 82.00 74 GLY A CA 1
ATOM 581 C C . GLY A 1 74 ? 6.993 7.674 -0.359 1.00 82.00 74 GLY A C 1
ATOM 582 O O . GLY A 1 74 ? 6.477 6.588 -0.127 1.00 82.00 74 GLY A O 1
ATOM 583 N N . PHE A 1 75 ? 6.937 8.230 -1.572 1.00 78.06 75 PHE A N 1
ATOM 584 C CA . PHE A 1 75 ? 6.329 7.575 -2.744 1.00 78.06 75 PHE A CA 1
ATOM 585 C C . PHE A 1 75 ? 7.337 6.847 -3.642 1.00 78.06 75 PHE A C 1
ATOM 587 O O . PHE A 1 75 ? 6.944 6.142 -4.576 1.00 78.06 75 PHE A O 1
ATOM 594 N N . ASP A 1 76 ? 8.637 7.051 -3.418 1.00 74.25 76 ASP A N 1
ATOM 595 C CA . ASP A 1 76 ? 9.683 6.450 -4.242 1.00 74.25 76 ASP A CA 1
ATOM 596 C C . ASP A 1 76 ? 9.990 5.043 -3.727 1.00 74.25 76 ASP A C 1
ATOM 598 O O . ASP A 1 76 ? 10.813 4.819 -2.837 1.00 74.25 76 ASP A O 1
ATOM 602 N N . HIS A 1 77 ? 9.248 4.076 -4.260 1.00 73.19 77 HIS A N 1
ATOM 603 C CA . HIS A 1 77 ? 9.445 2.672 -3.947 1.00 73.19 77 HIS A CA 1
ATOM 604 C C . HIS A 1 77 ? 10.071 1.960 -5.152 1.00 73.19 77 HIS A C 1
ATOM 606 O O . HIS A 1 77 ? 9.365 1.652 -6.119 1.00 73.19 77 HIS A O 1
ATOM 612 N N . PRO A 1 78 ? 11.369 1.595 -5.104 1.00 70.81 78 PRO A N 1
ATOM 613 C CA . PRO A 1 78 ? 12.047 0.930 -6.221 1.00 70.81 78 PRO A CA 1
ATOM 614 C C . PRO A 1 78 ? 11.465 -0.456 -6.535 1.00 70.81 78 PRO A C 1
ATOM 616 O O . PRO A 1 78 ? 11.698 -1.004 -7.611 1.00 70.81 78 PRO A O 1
ATOM 619 N N . MET A 1 79 ? 10.706 -1.034 -5.596 1.00 71.12 79 MET A N 1
ATOM 620 C CA . MET A 1 79 ? 10.020 -2.316 -5.760 1.00 71.12 79 MET A CA 1
ATOM 621 C C . MET A 1 79 ? 8.597 -2.175 -6.317 1.00 71.12 79 MET A C 1
ATOM 623 O O . MET A 1 79 ? 7.935 -3.187 -6.486 1.00 71.12 79 MET A O 1
ATOM 627 N N . GLY A 1 80 ? 8.111 -0.964 -6.615 1.00 71.75 80 GLY A N 1
ATOM 628 C CA . GLY A 1 80 ? 6.820 -0.756 -7.286 1.00 71.75 80 GLY A CA 1
ATOM 629 C C . GLY A 1 80 ? 5.579 -1.191 -6.492 1.00 71.75 80 GLY A C 1
ATOM 630 O O . GLY A 1 80 ? 4.515 -1.363 -7.084 1.00 71.75 80 GLY A O 1
ATOM 631 N N . GLY A 1 81 ? 5.703 -1.388 -5.177 1.00 78.50 81 GLY A N 1
ATOM 632 C CA . GLY A 1 81 ? 4.606 -1.732 -4.271 1.00 78.50 81 GLY A CA 1
ATOM 633 C C . GLY A 1 81 ? 4.615 -0.870 -3.014 1.00 78.50 81 GLY A C 1
ATOM 634 O O . GLY A 1 81 ? 5.582 -0.154 -2.759 1.00 78.50 81 GLY A O 1
ATOM 635 N N . LEU A 1 82 ? 3.530 -0.943 -2.245 1.00 83.06 82 LEU A N 1
ATOM 636 C CA . LEU A 1 82 ? 3.364 -0.169 -1.018 1.00 83.06 82 LEU A CA 1
ATOM 637 C C . LEU A 1 82 ? 4.214 -0.773 0.103 1.00 83.06 82 LEU A C 1
ATOM 639 O O . LEU A 1 82 ? 4.136 -1.980 0.319 1.00 83.06 82 LEU A O 1
ATOM 643 N N . THR A 1 83 ? 4.972 0.044 0.829 1.00 82.00 83 THR A N 1
ATOM 644 C CA . THR A 1 83 ? 5.697 -0.399 2.031 1.00 82.00 83 THR A CA 1
ATOM 645 C C . THR A 1 83 ? 4.956 0.099 3.259 1.00 82.00 83 THR A C 1
ATOM 647 O O . THR A 1 83 ? 4.728 1.296 3.366 1.00 82.00 83 THR A O 1
ATOM 650 N N . ILE A 1 84 ? 4.564 -0.805 4.156 1.00 83.56 84 ILE A N 1
ATOM 651 C CA . ILE A 1 84 ? 3.894 -0.448 5.408 1.00 83.56 84 ILE A CA 1
ATOM 652 C C . ILE A 1 84 ? 4.833 -0.749 6.581 1.00 83.56 84 ILE A C 1
ATOM 654 O O . ILE A 1 84 ? 5.338 -1.880 6.679 1.00 83.56 84 ILE A O 1
ATOM 658 N N . PRO A 1 85 ? 5.060 0.225 7.483 1.00 73.00 85 PRO A N 1
ATOM 659 C CA . PRO A 1 85 ? 5.793 -0.024 8.711 1.00 73.00 85 PRO A CA 1
ATOM 660 C C . PRO A 1 85 ? 5.014 -1.014 9.575 1.00 73.00 85 PRO A C 1
ATOM 662 O O . PRO A 1 85 ? 3.837 -0.823 9.876 1.00 73.00 85 PRO A O 1
ATOM 665 N N . CYS A 1 86 ? 5.678 -2.087 9.993 1.00 69.19 86 CYS A N 1
ATOM 666 C CA . CYS A 1 86 ? 5.131 -3.007 10.981 1.00 69.19 86 CYS A CA 1
ATOM 667 C C . CYS A 1 86 ? 5.816 -2.713 12.316 1.00 69.19 86 CYS A C 1
ATOM 669 O O . CYS A 1 86 ? 7.021 -2.935 12.436 1.00 69.19 86 CYS A O 1
ATOM 671 N N . ARG A 1 87 ? 5.063 -2.193 13.287 1.00 56.44 87 ARG A N 1
ATOM 672 C CA . ARG A 1 87 ? 5.500 -2.075 14.685 1.00 56.44 87 ARG A CA 1
ATOM 673 C C . ARG A 1 87 ? 5.085 -3.289 15.502 1.00 56.44 87 ARG A C 1
ATOM 675 O O . ARG A 1 87 ? 3.995 -3.836 15.222 1.00 56.44 87 ARG A O 1
#

InterPro domains:
  IPR003676 Small auxin-up RNA [PF02519] (20-86)
  IPR003676 Small auxin-up RNA [PTHR31929] (23-87)

Radius of gyration: 22.96 Å; Cα contacts (8 Å, |Δi|>4): 69; chains: 1; bounding box: 38×26×80 Å